Protein AF-A0A5B9ELZ4-F1 (afdb_monomer_lite)

Secondary structure (DSSP, 8-state):
--------GGGTTSSHHHHHHHHHHHHHHHTT-S-------GGGT-HHHHHTTT--SSS-------PPPP-

Structure (mmCIF, N/CA/C/O backbone):
data_AF-A0A5B9ELZ4-F1
#
_entry.id   AF-A0A5B9ELZ4-F1
#
loop_
_atom_site.group_PDB
_atom_site.id
_atom_site.type_symbol
_atom_site.label_atom_id
_atom_site.label_alt_id
_atom_site.label_comp_id
_atom_site.label_asym_id
_atom_site.label_entity_id
_atom_site.label_seq_id
_atom_site.pdbx_PDB_ins_code
_atom_site.Cartn_x
_atom_site.Cartn_y
_atom_site.Cartn_z
_atom_site.occupancy
_atom_site.B_iso_or_equiv
_atom_site.auth_seq_id
_atom_site.auth_comp_id
_atom_site.auth_asym_id
_atom_site.auth_atom_id
_atom_site.pdbx_PDB_model_num
ATOM 1 N N . MET A 1 1 ? -4.277 -9.239 5.204 1.00 88.62 1 MET A N 1
ATOM 2 C CA . MET A 1 1 ? -2.985 -8.847 4.592 1.00 88.62 1 MET A CA 1
ATOM 3 C C . MET A 1 1 ? -3.138 -8.933 3.085 1.00 88.62 1 MET A C 1
ATOM 5 O O . MET A 1 1 ? -3.899 -9.778 2.636 1.00 88.62 1 MET A O 1
ATOM 9 N N . ILE A 1 2 ? -2.479 -8.059 2.326 1.00 95.00 2 ILE A N 1
ATOM 10 C CA . ILE A 1 2 ? -2.444 -8.135 0.860 1.00 95.00 2 ILE A CA 1
ATOM 11 C C . ILE A 1 2 ? -1.039 -8.572 0.456 1.00 95.00 2 ILE A C 1
ATOM 13 O O . ILE A 1 2 ? -0.064 -7.905 0.798 1.00 95.00 2 ILE A O 1
ATOM 17 N N . GLU A 1 3 ? -0.943 -9.699 -0.246 1.00 92.44 3 GLU A N 1
ATOM 18 C CA . GLU A 1 3 ? 0.346 -10.279 -0.637 1.00 92.44 3 GLU A CA 1
ATOM 19 C C . GLU A 1 3 ? 0.788 -9.833 -2.028 1.00 92.44 3 GLU A C 1
ATOM 21 O O . GLU A 1 3 ? 1.899 -9.340 -2.200 1.00 92.44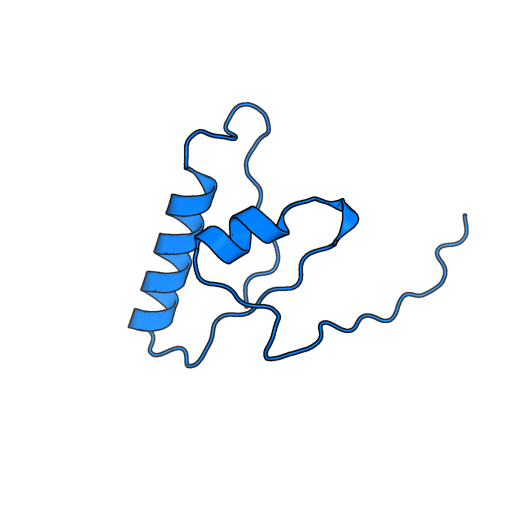 3 GLU A O 1
ATOM 26 N N . ASN A 1 4 ? -0.086 -9.982 -3.026 1.00 90.38 4 ASN A N 1
ATOM 27 C CA . ASN A 1 4 ? 0.233 -9.688 -4.415 1.00 90.38 4 ASN A CA 1
ATOM 28 C C . ASN A 1 4 ? -0.885 -8.889 -5.071 1.00 90.38 4 ASN A C 1
ATOM 30 O O . ASN A 1 4 ? -2.049 -9.280 -5.053 1.00 90.38 4 ASN A O 1
ATOM 34 N N . VAL A 1 5 ? -0.497 -7.793 -5.717 1.00 91.62 5 VAL A N 1
ATOM 35 C CA . VAL A 1 5 ? -1.375 -6.990 -6.566 1.00 91.62 5 VAL A CA 1
ATOM 36 C C . VAL A 1 5 ? -0.745 -6.948 -7.944 1.00 91.62 5 VAL A C 1
ATOM 38 O O . VAL A 1 5 ? 0.353 -6.419 -8.125 1.00 91.62 5 VAL A O 1
ATOM 41 N N . VAL A 1 6 ? -1.426 -7.538 -8.921 1.00 92.12 6 VAL A N 1
ATOM 42 C CA . VAL A 1 6 ? -0.925 -7.637 -10.291 1.00 92.12 6 VAL A CA 1
ATOM 43 C C . VAL A 1 6 ? -1.978 -7.100 -11.241 1.00 92.12 6 VAL A C 1
ATOM 45 O O . VAL A 1 6 ? -3.130 -7.517 -11.235 1.00 92.12 6 VAL A O 1
ATOM 48 N N . THR A 1 7 ? -1.563 -6.168 -12.092 1.00 93.19 7 THR A N 1
ATOM 49 C CA . THR A 1 7 ? -2.334 -5.747 -13.260 1.00 93.19 7 THR A CA 1
ATOM 50 C C . THR A 1 7 ? -1.550 -6.135 -14.505 1.00 93.19 7 THR A C 1
ATOM 52 O O . THR A 1 7 ? -0.361 -5.798 -14.622 1.00 93.19 7 THR A O 1
ATOM 55 N N . ALA A 1 8 ? -2.214 -6.845 -15.421 1.00 95.06 8 ALA A N 1
ATOM 56 C CA . ALA A 1 8 ? -1.641 -7.241 -16.702 1.00 95.06 8 ALA A CA 1
ATOM 57 C C . ALA A 1 8 ? -1.058 -6.010 -17.427 1.00 95.06 8 ALA A C 1
ATOM 59 O O . ALA A 1 8 ? -1.706 -4.960 -17.413 1.00 95.06 8 ALA A O 1
ATOM 60 N N . PRO A 1 9 ? 0.137 -6.092 -18.050 1.00 93.56 9 PRO A N 1
ATOM 61 C CA . PRO A 1 9 ? 0.815 -4.930 -18.635 1.00 93.56 9 PRO A CA 1
ATOM 62 C C . PRO A 1 9 ? -0.060 -4.102 -19.582 1.00 93.56 9 PRO A C 1
ATOM 64 O O . PRO A 1 9 ? -0.119 -2.883 -19.448 1.00 93.56 9 PRO A O 1
ATOM 67 N N . THR A 1 10 ? -0.821 -4.767 -20.453 1.00 96.56 10 THR A N 1
ATOM 68 C CA . THR A 1 10 ? -1.738 -4.155 -21.433 1.00 96.56 10 THR A CA 1
ATOM 69 C C . THR A 1 10 ? -2.947 -3.442 -20.812 1.00 96.56 10 THR A C 1
ATOM 71 O O . THR A 1 10 ? -3.657 -2.708 -21.496 1.00 96.56 10 THR A O 1
ATOM 74 N N . HIS A 1 11 ? -3.174 -3.631 -19.512 1.00 94.62 11 HIS A N 1
ATOM 75 C CA . HIS A 1 11 ? -4.314 -3.111 -18.759 1.00 94.62 11 HIS A CA 1
ATOM 76 C C . HIS A 1 11 ? -3.904 -2.100 -17.669 1.00 94.62 11 HIS A C 1
ATOM 78 O O . HIS A 1 11 ? -4.748 -1.624 -16.905 1.00 94.62 11 HIS A O 1
ATOM 84 N N . ARG A 1 12 ? -2.612 -1.756 -17.564 1.00 92.31 12 ARG A N 1
ATOM 85 C CA . ARG A 1 12 ? -2.112 -0.766 -16.593 1.00 92.31 12 ARG A CA 1
ATOM 86 C C . ARG A 1 12 ? -2.543 0.654 -16.967 1.00 92.31 12 ARG A C 1
ATOM 88 O O . ARG A 1 12 ? -2.959 0.910 -18.089 1.00 92.31 12 ARG A O 1
ATOM 95 N N . LEU A 1 13 ? -2.454 1.570 -15.997 1.00 90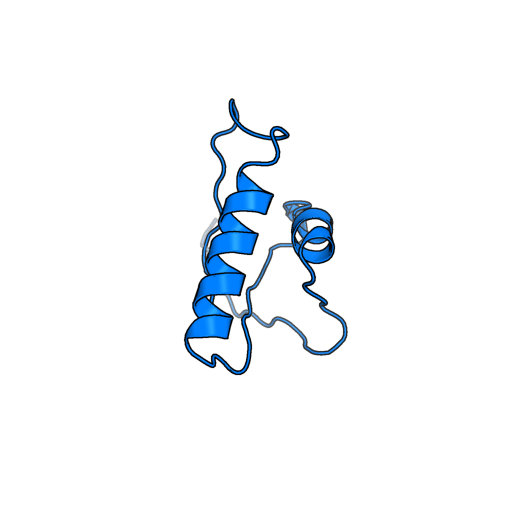.94 13 LEU A N 1
ATOM 96 C CA . LEU A 1 13 ? -2.803 2.997 -16.136 1.00 90.94 13 LEU A CA 1
ATOM 97 C C . LEU A 1 13 ? -4.277 3.284 -16.487 1.00 90.94 13 LEU A C 1
ATOM 99 O O . LEU A 1 13 ? -4.629 4.407 -16.816 1.00 90.94 13 LEU A O 1
ATOM 103 N N . ARG A 1 14 ? -5.163 2.292 -16.339 1.00 95.12 14 ARG A N 1
ATOM 104 C C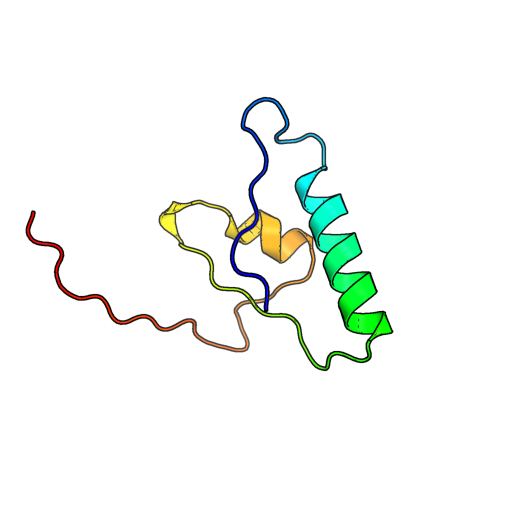A . ARG A 1 14 ? -6.620 2.422 -16.538 1.00 95.12 14 ARG A CA 1
ATOM 105 C C . ARG A 1 14 ? -7.415 2.476 -15.225 1.00 95.12 14 ARG A C 1
ATOM 107 O O . ARG A 1 14 ? -8.607 2.201 -15.200 1.00 95.12 14 ARG A O 1
ATOM 114 N N . GLY A 1 15 ? -6.739 2.704 -14.097 1.00 94.38 15 GLY A N 1
ATOM 115 C CA . GLY A 1 15 ? -7.362 2.721 -12.764 1.00 94.38 15 GLY A CA 1
ATOM 116 C C . GLY A 1 15 ? -7.809 1.356 -12.214 1.00 94.38 15 GLY A C 1
ATOM 117 O O . GLY A 1 15 ? -8.311 1.294 -11.096 1.00 94.38 15 GLY A O 1
ATOM 118 N N . LEU A 1 16 ? -7.596 0.251 -12.939 1.00 96.06 16 LEU A N 1
ATOM 119 C CA . LEU A 1 16 ? -8.040 -1.090 -12.524 1.00 96.06 16 LEU A CA 1
ATOM 120 C C . LEU A 1 16 ? -7.437 -1.534 -11.186 1.00 96.06 16 LEU A C 1
ATOM 122 O O . LEU A 1 16 ? -8.168 -1.976 -10.305 1.00 96.06 16 LEU A O 1
ATOM 126 N N . GLY A 1 17 ? -6.126 -1.348 -10.998 1.00 95.31 17 GLY A N 1
ATOM 127 C CA . GLY A 1 17 ? -5.464 -1.673 -9.731 1.00 95.31 17 GLY A CA 1
ATOM 128 C C . GLY A 1 17 ? -6.023 -0.873 -8.550 1.00 95.31 17 GLY A C 1
ATOM 129 O O . GLY A 1 17 ? -6.239 -1.436 -7.483 1.00 95.31 17 GLY A O 1
ATOM 130 N N . ARG A 1 18 ? -6.334 0.416 -8.754 1.00 95.75 18 ARG A N 1
ATOM 131 C CA . ARG A 1 18 ? -6.957 1.270 -7.729 1.00 95.75 18 ARG A CA 1
ATOM 132 C C . ARG A 1 18 ? -8.336 0.741 -7.345 1.00 95.75 18 ARG A C 1
ATOM 134 O O . ARG A 1 18 ? -8.620 0.608 -6.164 1.00 95.75 18 ARG A O 1
ATOM 141 N N . ARG A 1 19 ? -9.170 0.410 -8.336 1.00 97.06 19 ARG A N 1
ATOM 142 C CA . ARG A 1 19 ? -10.519 -0.136 -8.107 1.00 97.06 19 ARG A CA 1
ATOM 143 C C . ARG A 1 19 ? -10.475 -1.463 -7.352 1.00 97.06 19 ARG A C 1
ATOM 145 O O . ARG A 1 19 ? -11.234 -1.641 -6.409 1.00 97.06 19 ARG A O 1
ATOM 152 N N . ALA A 1 20 ? -9.567 -2.361 -7.734 1.00 96.69 20 ALA A N 1
ATOM 153 C CA . ALA A 1 20 ? -9.378 -3.635 -7.044 1.00 96.69 20 ALA A CA 1
ATOM 154 C C . ALA A 1 20 ? -8.936 -3.438 -5.584 1.00 96.69 20 ALA A C 1
ATOM 156 O O . ALA A 1 20 ? -9.494 -4.060 -4.684 1.00 96.69 20 ALA A O 1
ATOM 157 N N . MET A 1 21 ? -7.975 -2.539 -5.342 1.00 97.38 21 MET A N 1
ATOM 158 C CA . MET A 1 21 ? -7.523 -2.205 -3.988 1.00 97.38 21 MET A CA 1
ATOM 159 C C . MET A 1 21 ? -8.638 -1.595 -3.142 1.00 97.38 21 MET A C 1
ATOM 161 O O . MET A 1 21 ? -8.813 -2.016 -2.005 1.00 97.38 21 MET A O 1
ATOM 165 N N . GLN A 1 22 ? -9.409 -0.655 -3.693 1.00 97.44 22 GLN A N 1
ATOM 166 C CA . GLN A 1 22 ? -10.517 -0.035 -2.970 1.00 97.44 22 GLN A CA 1
ATOM 167 C C . GLN A 1 22 ? -11.559 -1.078 -2.563 1.00 97.44 22 GLN A C 1
ATOM 169 O O . GLN A 1 22 ? -11.909 -1.154 -1.395 1.00 97.44 22 GLN A O 1
ATOM 174 N N . ALA A 1 23 ? -11.957 -1.960 -3.485 1.00 98.06 23 ALA A N 1
ATOM 175 C CA . ALA A 1 23 ? -12.900 -3.030 -3.175 1.00 98.06 23 ALA A CA 1
ATOM 176 C C . ALA A 1 23 ? -12.384 -3.971 -2.068 1.00 98.06 23 ALA A C 1
ATOM 178 O O . ALA A 1 23 ? -13.147 -4.381 -1.196 1.00 98.06 23 ALA A O 1
ATOM 179 N N . ALA A 1 24 ? -11.086 -4.296 -2.074 1.00 98.06 24 ALA A N 1
ATOM 180 C CA . ALA A 1 24 ? -10.480 -5.114 -1.024 1.00 98.06 24 ALA A CA 1
ATOM 181 C C . ALA A 1 24 ? -10.463 -4.400 0.340 1.00 98.06 24 ALA A C 1
ATOM 183 O O . ALA A 1 24 ? -10.720 -5.034 1.364 1.00 98.06 24 ALA A O 1
ATOM 184 N N . LEU A 1 25 ? -10.173 -3.094 0.358 1.00 98.06 25 LEU A N 1
ATOM 185 C CA . LEU A 1 25 ? -10.211 -2.271 1.567 1.00 98.06 25 LEU A CA 1
ATOM 186 C C . LEU A 1 25 ? -11.638 -2.166 2.112 1.00 98.06 25 LEU A C 1
ATOM 188 O O . LEU A 1 25 ? -11.857 -2.487 3.275 1.00 98.06 25 LEU A O 1
ATOM 192 N N . ASP A 1 26 ? -12.606 -1.809 1.267 1.00 98.19 26 ASP A N 1
ATOM 193 C CA . ASP A 1 26 ? -14.018 -1.685 1.638 1.00 98.19 26 ASP A CA 1
ATOM 194 C C . ASP A 1 26 ? -14.544 -2.994 2.239 1.00 98.19 26 ASP A C 1
ATOM 196 O O . ASP A 1 26 ? -15.187 -2.990 3.289 1.00 98.19 26 ASP A O 1
ATOM 200 N N . HIS A 1 27 ? -14.199 -4.133 1.627 1.00 98.38 27 HIS A N 1
ATOM 201 C CA . HIS A 1 27 ? -14.541 -5.446 2.163 1.00 98.38 27 HIS A CA 1
ATOM 202 C C . HIS A 1 27 ? -13.904 -5.695 3.537 1.00 98.38 27 HIS A C 1
ATOM 204 O O . HIS A 1 27 ? -14.588 -6.129 4.461 1.00 98.38 27 HIS A O 1
ATOM 210 N N . ALA A 1 28 ? -12.610 -5.407 3.702 1.00 98.25 28 ALA A N 1
ATOM 211 C CA . ALA A 1 28 ? -11.929 -5.592 4.981 1.00 98.25 28 ALA A CA 1
ATOM 212 C C . ALA A 1 28 ? -12.560 -4.738 6.095 1.00 98.25 28 ALA A C 1
ATOM 214 O O . ALA A 1 28 ? -12.795 -5.239 7.196 1.00 98.25 28 ALA A O 1
ATOM 215 N N . TRP A 1 29 ? -12.893 -3.479 5.808 1.00 98.00 29 TRP A N 1
ATOM 216 C CA . TRP A 1 29 ? -13.546 -2.588 6.767 1.00 98.00 29 TRP A CA 1
ATOM 217 C C . TRP A 1 29 ? -14.966 -3.034 7.111 1.00 98.00 29 TRP A C 1
ATOM 219 O O . TRP A 1 29 ? -15.333 -3.020 8.285 1.00 98.00 29 TRP A O 1
ATOM 229 N N . ALA A 1 30 ? -15.739 -3.511 6.130 1.00 98.56 30 ALA A N 1
ATOM 230 C CA . ALA A 1 30 ? -17.059 -4.097 6.373 1.00 98.56 30 ALA A CA 1
ATOM 231 C C . ALA A 1 30 ? -16.989 -5.305 7.324 1.00 98.56 30 ALA A C 1
ATOM 233 O O . ALA A 1 30 ? -17.867 -5.488 8.165 1.00 98.56 30 ALA A O 1
ATOM 234 N N . GLN A 1 31 ? -15.901 -6.078 7.257 1.00 98.38 31 GLN A N 1
ATOM 235 C CA . GLN A 1 31 ? -15.616 -7.187 8.174 1.00 98.38 31 GLN A CA 1
ATOM 236 C C . GLN A 1 31 ? -14.984 -6.748 9.504 1.00 98.38 31 GLN A C 1
ATOM 238 O O . GLN A 1 31 ? -14.502 -7.584 10.268 1.00 98.38 31 GLN A O 1
ATOM 243 N N . ARG A 1 32 ? -14.964 -5.440 9.798 1.00 97.81 32 ARG A N 1
ATOM 244 C CA . ARG A 1 32 ? -14.349 -4.854 11.000 1.00 97.81 32 ARG A CA 1
ATOM 245 C C . ARG A 1 32 ? -12.873 -5.231 11.162 1.00 97.81 32 ARG A C 1
ATOM 247 O O . ARG A 1 32 ? -12.379 -5.354 12.284 1.00 97.81 32 ARG A O 1
ATOM 254 N N . ALA A 1 33 ? -12.151 -5.415 10.056 1.00 98.25 33 ALA A N 1
ATOM 255 C CA . ALA A 1 33 ? -10.709 -5.582 10.118 1.00 98.25 33 ALA A CA 1
ATOM 256 C C . ALA A 1 33 ? -10.088 -4.343 10.772 1.00 98.25 33 ALA A C 1
ATOM 258 O O . ALA A 1 33 ? -10.375 -3.217 10.384 1.00 98.25 33 ALA A O 1
ATOM 259 N N . TYR A 1 34 ? -9.210 -4.548 11.750 1.00 96.31 34 TYR A N 1
ATOM 260 C CA . TYR A 1 34 ? -8.533 -3.438 12.422 1.00 96.31 34 TYR A CA 1
ATOM 261 C C . TYR A 1 34 ? -7.534 -2.718 11.501 1.00 96.31 34 TYR A C 1
ATOM 263 O O . TYR A 1 34 ? -7.370 -1.505 11.579 1.00 96.31 34 TYR A O 1
ATOM 271 N N . LYS A 1 35 ? -6.845 -3.463 10.627 1.00 95.31 35 LYS A N 1
ATOM 272 C CA . LYS A 1 35 ? -5.863 -2.911 9.685 1.00 95.31 35 LYS A CA 1
ATOM 273 C C . LYS A 1 35 ? -5.666 -3.795 8.458 1.00 95.31 35 LYS A C 1
ATOM 275 O O . LYS A 1 35 ? -5.762 -5.022 8.537 1.00 95.31 35 LYS A O 1
ATOM 280 N N . VAL A 1 36 ? -5.269 -3.171 7.353 1.00 96.81 36 VAL A N 1
ATOM 281 C CA . VAL A 1 36 ? -4.776 -3.837 6.142 1.00 96.81 36 VAL A CA 1
ATOM 282 C C . VAL A 1 36 ? -3.321 -3.432 5.932 1.00 96.81 36 VAL A C 1
ATOM 284 O O . VAL A 1 36 ? -2.946 -2.283 6.124 1.00 96.81 36 VAL A O 1
ATOM 287 N N . MET A 1 37 ? -2.477 -4.396 5.584 1.00 95.62 37 MET A N 1
ATOM 288 C CA . MET A 1 37 ? -1.031 -4.208 5.477 1.00 95.62 37 MET A CA 1
ATOM 289 C C . MET A 1 37 ? -0.477 -5.013 4.305 1.00 95.62 37 MET A C 1
ATOM 291 O O . MET A 1 37 ? -1.045 -6.051 3.943 1.00 95.62 37 MET A O 1
ATOM 295 N N . LEU A 1 38 ? 0.616 -4.509 3.731 1.00 94.62 38 LEU A N 1
ATOM 296 C CA . LEU A 1 38 ? 1.367 -5.099 2.624 1.00 94.62 38 LEU A CA 1
ATOM 297 C C . LEU A 1 38 ? 2.855 -4.762 2.746 1.00 94.62 38 LEU A C 1
ATOM 299 O O . LEU A 1 38 ? 3.234 -3.816 3.436 1.00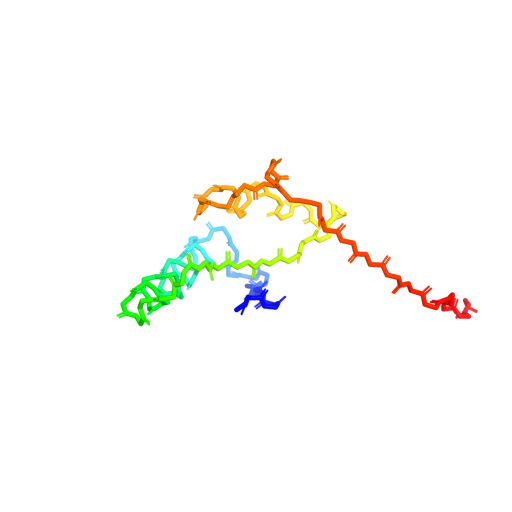 94.62 38 LEU A O 1
ATOM 303 N N . LEU A 1 39 ? 3.689 -5.513 2.030 1.00 92.44 39 LEU A N 1
ATOM 304 C CA . LEU A 1 39 ? 5.099 -5.198 1.824 1.00 92.44 39 LEU A CA 1
ATOM 305 C C . LEU A 1 39 ? 5.339 -4.987 0.331 1.00 92.44 39 LEU A C 1
ATOM 307 O O . LEU A 1 39 ? 4.942 -5.809 -0.491 1.00 92.44 39 LEU A O 1
ATOM 311 N N . THR A 1 40 ? 6.020 -3.901 -0.029 1.00 89.94 40 THR A N 1
ATOM 312 C CA . THR A 1 40 ? 6.379 -3.619 -1.422 1.00 89.94 40 THR A CA 1
ATOM 313 C C . THR A 1 40 ? 7.880 -3.420 -1.572 1.00 89.94 40 THR A C 1
ATOM 315 O O . THR A 1 40 ? 8.534 -2.783 -0.749 1.00 89.94 40 THR A O 1
ATOM 318 N N . GLY A 1 41 ? 8.448 -3.976 -2.642 1.00 84.38 41 GLY A N 1
ATOM 319 C CA . GLY A 1 41 ? 9.860 -3.797 -2.960 1.00 84.38 41 GLY A CA 1
ATOM 320 C C . GLY A 1 41 ? 10.137 -2.402 -3.517 1.00 84.38 41 GLY A C 1
ATOM 321 O O . GLY A 1 41 ? 9.444 -1.949 -4.428 1.00 84.38 41 GLY A O 1
ATOM 322 N N . GLN A 1 42 ? 11.205 -1.755 -3.043 1.00 83.00 42 GLN A N 1
ATOM 323 C CA . GLN A 1 42 ? 11.584 -0.408 -3.491 1.00 83.00 42 GLN A CA 1
ATOM 324 C C . GLN A 1 42 ? 11.893 -0.345 -4.997 1.00 83.00 42 GLN A C 1
ATOM 326 O O . GLN A 1 42 ? 11.481 0.590 -5.676 1.00 83.00 42 GLN A O 1
ATOM 331 N N . LYS A 1 43 ? 12.524 -1.389 -5.554 1.00 82.25 43 LYS A N 1
ATOM 332 C CA . LYS A 1 43 ? 12.915 -1.448 -6.977 1.00 82.25 43 LYS A CA 1
ATOM 333 C C . LYS A 1 43 ? 11.740 -1.439 -7.963 1.00 82.25 43 LYS A C 1
ATOM 335 O O . LYS A 1 43 ? 11.954 -1.216 -9.146 1.00 82.25 43 LYS A O 1
ATOM 340 N N . ARG A 1 44 ? 10.513 -1.725 -7.510 1.00 78.31 44 ARG A N 1
ATOM 341 C CA . ARG A 1 44 ? 9.334 -1.831 -8.387 1.00 78.31 44 ARG A CA 1
ATOM 342 C C . ARG A 1 44 ? 8.601 -0.504 -8.595 1.00 78.31 44 ARG A C 1
ATOM 344 O O . ARG A 1 44 ? 7.653 -0.479 -9.367 1.00 78.31 44 ARG A O 1
ATOM 351 N N . GLY A 1 45 ? 8.972 0.563 -7.880 1.00 82.62 45 GLY A N 1
ATOM 352 C CA . GLY A 1 45 ? 8.315 1.872 -8.004 1.00 82.62 45 GLY A CA 1
ATOM 353 C C . GLY A 1 45 ? 6.830 1.889 -7.608 1.00 82.62 45 GLY A C 1
ATOM 354 O O . GLY A 1 45 ? 6.135 2.861 -7.869 1.00 82.62 45 GLY A O 1
ATOM 355 N N . ALA A 1 46 ? 6.321 0.834 -6.962 1.00 89.44 46 ALA A N 1
ATOM 356 C CA . ALA A 1 46 ? 4.900 0.710 -6.624 1.00 89.44 46 ALA A CA 1
ATOM 357 C C . ALA A 1 46 ? 4.479 1.541 -5.396 1.00 89.44 46 ALA A C 1
ATOM 359 O O . ALA A 1 46 ? 3.301 1.563 -5.053 1.00 89.44 46 ALA A O 1
ATOM 360 N N . ARG A 1 47 ? 5.422 2.228 -4.733 1.00 91.12 47 ARG A N 1
ATOM 361 C CA . ARG A 1 47 ? 5.163 3.037 -3.531 1.00 91.12 47 ARG A CA 1
ATOM 362 C C . ARG A 1 47 ? 4.074 4.088 -3.777 1.00 91.12 47 ARG A C 1
ATOM 364 O O . ARG A 1 47 ? 3.059 4.046 -3.095 1.00 91.12 47 ARG A O 1
ATOM 371 N N . GLY A 1 48 ? 4.227 4.918 -4.812 1.00 91.56 48 GLY A N 1
ATOM 372 C CA . GLY A 1 48 ? 3.246 5.961 -5.132 1.00 91.56 48 GLY A CA 1
ATOM 373 C C . GLY A 1 48 ? 1.858 5.409 -5.470 1.00 91.56 48 GLY A C 1
ATOM 374 O O . GLY A 1 48 ? 0.847 6.033 -5.165 1.00 91.56 48 GLY A O 1
ATOM 375 N N . PHE A 1 49 ? 1.778 4.197 -6.032 1.00 92.56 49 PHE A N 1
ATOM 376 C CA . PHE A 1 49 ? 0.492 3.529 -6.236 1.00 92.56 49 PHE A CA 1
ATOM 377 C C . PHE A 1 49 ? -0.200 3.219 -4.900 1.00 92.56 49 PHE A C 1
ATOM 379 O O . PHE A 1 49 ? -1.372 3.560 -4.745 1.00 92.56 49 P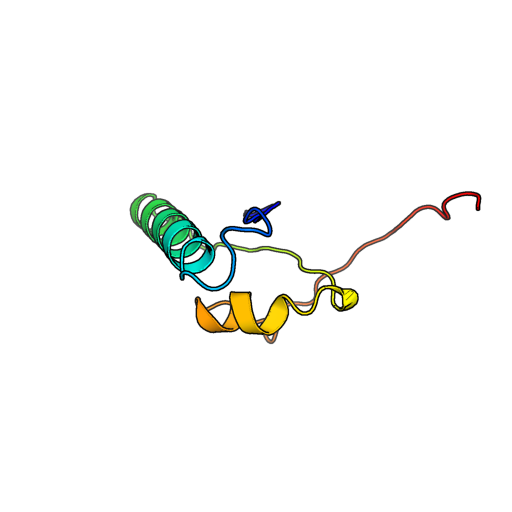HE A O 1
ATOM 386 N N . TYR A 1 50 ? 0.512 2.624 -3.939 1.00 94.75 50 TYR A N 1
ATOM 387 C CA . TYR A 1 50 ? -0.057 2.276 -2.633 1.00 94.75 50 TYR A CA 1
ATOM 388 C C . TYR A 1 50 ? -0.369 3.505 -1.768 1.00 94.75 50 TYR A C 1
ATOM 390 O O . TYR A 1 50 ? -1.431 3.548 -1.150 1.00 94.75 50 TYR A O 1
ATOM 398 N N . GLU A 1 51 ? 0.487 4.529 -1.789 1.00 94.12 51 GLU A N 1
ATOM 399 C CA . GLU A 1 51 ? 0.212 5.820 -1.135 1.00 94.12 51 GLU A CA 1
ATOM 400 C C . GLU A 1 51 ? -1.062 6.455 -1.693 1.00 94.12 51 GLU A C 1
ATOM 402 O O . GLU A 1 51 ? -1.919 6.918 -0.945 1.00 94.12 51 GLU A O 1
ATOM 407 N N . SER A 1 52 ? -1.262 6.376 -3.011 1.00 93.81 52 SER A N 1
ATOM 408 C CA . SER A 1 52 ? -2.452 6.942 -3.639 1.00 93.81 52 SER A CA 1
ATOM 409 C C . SER A 1 52 ? -3.768 6.260 -3.235 1.00 93.81 52 SER A C 1
ATOM 411 O O . SER A 1 52 ? -4.826 6.813 -3.524 1.00 93.81 52 SER A O 1
ATOM 413 N N . VAL A 1 53 ? -3.728 5.074 -2.613 1.00 95.06 53 VAL A N 1
ATOM 414 C CA . VAL A 1 53 ? -4.903 4.364 -2.064 1.00 95.06 53 VAL A CA 1
ATOM 415 C C . VAL A 1 53 ? -4.915 4.338 -0.528 1.00 95.06 53 VAL A C 1
ATOM 417 O O . VAL A 1 53 ? -5.664 3.566 0.062 1.00 95.06 53 VAL A O 1
ATOM 420 N N . GLY A 1 54 ? -4.110 5.189 0.118 1.00 94.12 54 GLY A N 1
ATOM 421 C CA . GLY A 1 54 ? -4.181 5.459 1.558 1.00 94.12 54 GLY A CA 1
ATOM 422 C C . GLY A 1 54 ? -3.206 4.677 2.441 1.00 94.12 54 GLY A C 1
ATOM 423 O O . GLY A 1 54 ? -3.325 4.742 3.660 1.00 94.12 54 GLY A O 1
ATOM 424 N N . PHE A 1 55 ? -2.242 3.942 1.876 1.00 95.06 55 PHE A N 1
ATOM 425 C CA . PHE A 1 55 ? -1.193 3.305 2.683 1.00 95.06 55 PHE A CA 1
ATOM 426 C C . PHE A 1 55 ? -0.093 4.314 3.046 1.00 95.06 55 PHE A C 1
ATOM 428 O O . PHE A 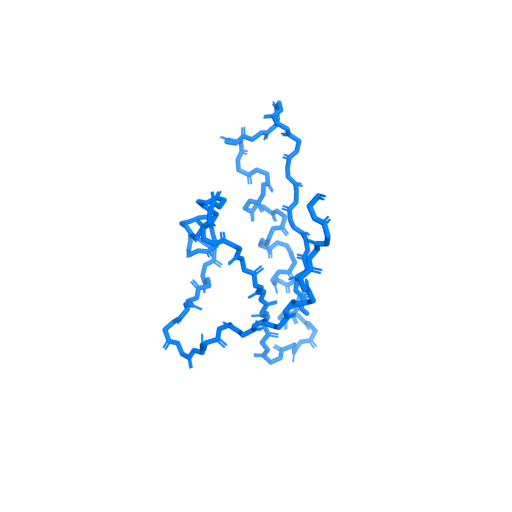1 55 ? 0.354 5.068 2.186 1.00 95.06 55 PHE A O 1
ATOM 435 N N . SER A 1 56 ? 0.407 4.261 4.284 1.00 93.06 56 SER A N 1
ATOM 436 C CA . SER A 1 56 ? 1.636 4.943 4.723 1.00 93.06 56 SER A CA 1
ATOM 437 C C . SER A 1 56 ? 2.701 3.917 5.134 1.00 93.06 56 SER A C 1
ATOM 439 O O . SER A 1 56 ? 2.383 2.792 5.533 1.00 93.06 56 SER A O 1
ATOM 441 N N . CYS A 1 57 ? 3.974 4.297 5.013 1.00 89.94 57 CYS A N 1
ATOM 442 C CA . CYS A 1 57 ? 5.119 3.543 5.525 1.00 89.94 57 CYS A CA 1
ATOM 443 C C . CYS A 1 57 ? 5.811 4.221 6.718 1.00 89.94 57 CYS A C 1
ATOM 445 O O . CYS A 1 57 ? 6.898 3.796 7.101 1.00 89.94 57 CYS A O 1
ATOM 447 N N . ASP A 1 58 ? 5.203 5.258 7.290 1.00 89.25 58 ASP A N 1
ATOM 448 C CA . ASP A 1 58 ? 5.848 6.095 8.307 1.00 89.25 58 ASP A CA 1
ATOM 449 C C . ASP A 1 58 ? 5.727 5.477 9.709 1.00 89.25 58 ASP A C 1
ATOM 451 O O . ASP A 1 58 ? 6.615 5.626 10.544 1.00 89.25 58 ASP A O 1
ATOM 455 N N . ASP A 1 59 ? 4.673 4.690 9.942 1.00 87.00 59 ASP A N 1
ATOM 456 C CA . ASP A 1 59 ? 4.386 4.108 11.257 1.00 87.00 59 ASP A CA 1
ATOM 457 C C . ASP A 1 59 ? 5.166 2.817 11.556 1.00 87.00 59 ASP A C 1
ATOM 459 O O . ASP A 1 59 ? 5.309 2.425 12.724 1.00 87.00 59 ASP A O 1
ATOM 463 N N . LYS A 1 60 ? 5.590 2.076 10.517 1.00 87.19 60 LYS A N 1
ATOM 464 C CA . LYS A 1 60 ? 6.164 0.722 10.646 1.00 87.19 60 LYS A CA 1
ATOM 465 C C . LYS A 1 60 ? 7.208 0.409 9.576 1.00 87.19 60 LYS A C 1
ATOM 467 O O . LYS A 1 60 ? 6.991 0.619 8.387 1.00 87.19 60 LYS A O 1
ATOM 472 N N . PHE A 1 61 ? 8.287 -0.250 10.002 1.00 88.69 61 PHE A N 1
ATOM 473 C CA . PHE A 1 61 ? 9.297 -0.808 9.104 1.00 88.69 61 PHE A CA 1
ATOM 474 C C . PHE A 1 61 ? 8.887 -2.177 8.549 1.00 88.69 61 PHE A C 1
ATOM 476 O O . PHE A 1 61 ? 8.461 -3.064 9.290 1.00 88.69 61 PHE A O 1
ATOM 483 N N . GLY A 1 62 ? 9.092 -2.376 7.246 1.00 88.94 62 GLY A N 1
ATOM 484 C CA . GLY A 1 62 ? 9.064 -3.697 6.621 1.00 88.94 62 GLY A CA 1
ATOM 485 C C . GLY A 1 62 ? 10.424 -4.383 6.748 1.00 88.94 62 GLY A C 1
ATOM 486 O O . GLY A 1 62 ? 11.431 -3.830 6.314 1.00 88.94 62 GLY A O 1
ATOM 487 N N . MET A 1 63 ? 10.465 -5.590 7.312 1.00 90.06 63 MET A N 1
ATOM 488 C CA . MET A 1 63 ? 11.699 -6.361 7.505 1.00 90.06 63 MET A CA 1
ATOM 489 C C . MET A 1 63 ? 11.649 -7.672 6.717 1.00 90.06 63 MET A C 1
ATOM 491 O O . MET A 1 63 ? 10.594 -8.292 6.601 1.00 90.06 63 MET A O 1
ATOM 495 N N . ALA A 1 64 ? 12.787 -8.101 6.168 1.00 89.56 64 ALA A N 1
ATOM 496 C CA . ALA A 1 64 ? 12.910 -9.376 5.468 1.00 89.56 64 ALA A CA 1
ATOM 497 C C . ALA A 1 64 ? 14.311 -9.968 5.655 1.00 89.56 64 ALA A C 1
ATOM 499 O O . ALA A 1 64 ? 15.306 -9.263 5.499 1.00 89.56 64 ALA A O 1
ATOM 500 N N . ILE A 1 65 ? 14.381 -11.275 5.905 1.00 91.81 65 ILE A N 1
ATOM 501 C CA . ILE A 1 65 ? 15.613 -12.067 5.851 1.00 91.81 65 ILE A CA 1
ATOM 502 C C . ILE A 1 65 ? 15.564 -12.963 4.611 1.00 91.81 65 ILE A C 1
ATOM 504 O O . ILE A 1 65 ? 14.520 -13.526 4.283 1.00 91.81 65 ILE A O 1
ATOM 508 N N . ARG A 1 66 ? 16.675 -13.069 3.880 1.00 87.19 66 ARG A N 1
ATOM 509 C CA . ARG A 1 66 ? 16.791 -13.937 2.700 1.00 87.19 66 ARG A CA 1
ATOM 510 C C . ARG A 1 66 ? 17.996 -14.844 2.873 1.00 87.19 66 ARG A C 1
ATOM 512 O O . ARG A 1 66 ? 19.044 -14.388 3.318 1.00 87.19 66 ARG A O 1
ATOM 519 N N . ARG A 1 67 ? 17.860 -16.112 2.484 1.00 90.69 67 ARG A N 1
ATOM 520 C CA . ARG A 1 67 ? 19.033 -16.955 2.233 1.00 90.69 67 ARG A CA 1
ATOM 521 C C . ARG A 1 67 ? 19.721 -16.425 0.978 1.00 90.69 67 ARG A C 1
ATOM 523 O O . ARG A 1 67 ? 19.028 -16.009 0.048 1.00 90.69 67 ARG A O 1
ATOM 530 N N . ALA A 1 68 ? 21.053 -16.405 0.963 1.00 78.62 68 ALA A N 1
ATOM 531 C CA . ALA A 1 68 ? 21.790 -16.087 -0.251 1.00 78.62 68 ALA A CA 1
ATOM 532 C C . ALA A 1 68 ? 21.358 -17.082 -1.334 1.00 78.62 68 ALA A C 1
ATOM 534 O O . ALA A 1 68 ? 21.528 -18.290 -1.173 1.00 78.62 68 ALA A O 1
ATOM 535 N N . THR A 1 69 ? 20.733 -16.587 -2.398 1.00 69.19 69 THR A N 1
ATOM 536 C CA . THR A 1 69 ? 20.488 -17.411 -3.575 1.00 69.19 69 THR A CA 1
ATOM 537 C C . THR A 1 69 ? 21.860 -17.694 -4.174 1.00 69.19 69 THR A C 1
ATOM 539 O O . THR A 1 69 ? 22.574 -16.743 -4.500 1.00 69.19 69 THR A O 1
ATOM 542 N N . ALA A 1 70 ? 22.258 -18.967 -4.257 1.00 58.62 70 ALA A N 1
ATOM 543 C CA . ALA A 1 70 ? 23.409 -19.349 -5.068 1.00 58.62 70 ALA A CA 1
ATOM 544 C C . ALA A 1 70 ? 23.187 -18.758 -6.468 1.00 58.62 70 ALA A C 1
ATOM 546 O O . ALA A 1 70 ? 22.107 -18.927 -7.041 1.00 58.62 70 ALA A O 1
ATOM 547 N N . ARG A 1 71 ? 24.143 -17.942 -6.911 1.00 53.19 71 ARG A N 1
ATOM 548 C CA . ARG A 1 71 ? 24.086 -17.234 -8.188 1.00 53.19 71 ARG A CA 1
ATOM 549 C C . ARG A 1 71 ? 24.271 -18.205 -9.344 1.00 53.19 71 ARG A C 1
ATOM 551 O O . ARG A 1 71 ? 25.105 -19.121 -9.185 1.00 53.19 71 ARG A O 1
#

Radius of gyration: 14.24 Å; chains: 1; bounding box: 41×26×34 Å

pLDDT: mean 91.38, std 8.13, range [53.19, 98.56]

Foldseek 3Di:
DDEDQDDDPVGPPVCPSVVVVVVVVVVCVVVVNPDDDYDDDPVVVCVVVVVVNPDDPPPDDDDDDDDPDPD

Sequence (71 aa):
MIENVVTAPTHRLRGLGRRAMQAALDHAWAQRAYKVMLLTGQKRGARGFYESVGFSCDDKFGMAIRRATAR